Protein AF-A0A659UI56-F1 (afdb_monomer_lite)

Foldseek 3Di:
DCCPPVVDPPDADDADPVWDEDDDDDDDQDPVNVVPPVVVVVVVVCQDAVNQVCCCPPVVDHGPHDHPDDDDCVVVVHDDIPDYDYDDPVVCVVPVVD

Secondary structure (DSSP, 8-state):
-HHHHS---S--PPP-TT-EEPP-------TTGGGSHHHHHHHHHHTSHHHHTTHHHHT-S--SS--SSPPPGGGGGS---SSEE---HHHHHHHTT-

pLDDT: mean 93.88, std 4.1, range [64.5, 98.12]

Structure (mmCIF, N/CA/C/O backbone):
data_AF-A0A659UI56-F1
#
_entry.id   AF-A0A659UI56-F1
#
loop_
_atom_site.group_PDB
_atom_site.id
_atom_site.type_symbol
_atom_site.label_atom_id
_atom_site.label_alt_id
_atom_site.label_comp_id
_atom_site.label_asym_id
_atom_site.label_entity_id
_atom_site.label_seq_id
_atom_site.pdbx_PDB_ins_code
_atom_site.Cartn_x
_atom_site.Cartn_y
_atom_site.Cartn_z
_atom_site.occupancy
_atom_site.B_iso_or_equiv
_atom_site.auth_seq_id
_atom_site.auth_comp_id
_atom_site.auth_asym_id
_atom_site.auth_atom_id
_atom_site.pdbx_PDB_model_num
ATOM 1 N N . TYR A 1 1 ? 12.308 -1.169 -6.373 1.00 90.06 1 TYR A N 1
ATOM 2 C CA . TYR A 1 1 ? 13.550 -1.038 -5.588 1.00 90.06 1 TYR A CA 1
ATOM 3 C C . TYR A 1 1 ? 14.761 -0.790 -6.479 1.00 90.06 1 TYR A C 1
ATOM 5 O O . TYR A 1 1 ? 15.188 0.353 -6.567 1.00 90.06 1 TYR A O 1
ATOM 13 N N . HIS A 1 2 ? 15.259 -1.799 -7.204 1.00 94.75 2 HIS A N 1
ATOM 14 C CA . HIS A 1 2 ? 16.538 -1.739 -7.934 1.00 94.75 2 HIS A CA 1
ATOM 15 C C . HIS A 1 2 ? 16.697 -0.543 -8.897 1.00 94.75 2 HIS A C 1
ATOM 17 O O . HIS A 1 2 ? 17.735 0.114 -8.892 1.00 94.75 2 HIS A O 1
ATOM 23 N N . MET A 1 3 ? 15.654 -0.179 -9.653 1.00 94.12 3 MET A N 1
ATOM 24 C CA . MET A 1 3 ? 15.711 0.981 -10.559 1.00 94.12 3 MET A CA 1
ATOM 25 C C . MET A 1 3 ? 15.800 2.339 -9.840 1.00 94.12 3 MET A C 1
ATOM 27 O O . MET A 1 3 ? 16.372 3.270 -10.393 1.00 94.12 3 MET A O 1
ATOM 31 N N . VAL A 1 4 ? 15.242 2.464 -8.631 1.00 93.06 4 VAL A N 1
ATOM 32 C CA . VAL A 1 4 ? 15.136 3.741 -7.894 1.00 93.06 4 VAL A CA 1
ATOM 33 C C . VAL A 1 4 ? 16.247 3.885 -6.851 1.00 93.06 4 VAL A C 1
ATOM 35 O O . VAL A 1 4 ? 16.869 4.935 -6.760 1.00 93.06 4 VAL A O 1
ATOM 38 N N . ALA A 1 5 ? 16.508 2.837 -6.065 1.00 93.12 5 ALA A N 1
ATOM 39 C CA . ALA A 1 5 ? 17.467 2.872 -4.960 1.00 93.12 5 ALA A CA 1
ATOM 40 C C . ALA A 1 5 ? 18.894 2.499 -5.394 1.00 93.12 5 ALA A C 1
ATOM 42 O O . ALA A 1 5 ? 19.861 3.077 -4.905 1.00 93.12 5 ALA A O 1
ATOM 43 N N . GLU A 1 6 ? 19.035 1.544 -6.316 1.00 94.75 6 GLU A N 1
ATOM 44 C CA . GLU A 1 6 ? 20.340 1.021 -6.751 1.00 94.75 6 GLU A CA 1
ATOM 45 C C . GLU A 1 6 ? 20.757 1.520 -8.141 1.00 94.75 6 GLU A C 1
ATOM 47 O O . GLU A 1 6 ? 21.861 1.225 -8.595 1.00 94.75 6 GLU A O 1
ATOM 52 N N . ASN A 1 7 ? 19.890 2.276 -8.822 1.00 94.25 7 ASN A N 1
ATOM 53 C CA . ASN A 1 7 ? 20.107 2.779 -10.180 1.00 94.25 7 ASN A CA 1
ATOM 54 C C . ASN A 1 7 ? 20.485 1.669 -11.183 1.00 94.25 7 ASN A C 1
ATOM 56 O O . ASN A 1 7 ? 21.359 1.851 -12.032 1.00 94.25 7 ASN A O 1
ATOM 60 N N . THR A 1 8 ? 19.842 0.498 -11.082 1.00 94.56 8 THR A N 1
ATOM 61 C CA . THR A 1 8 ? 20.097 -0.643 -11.972 1.00 94.56 8 THR A CA 1
ATO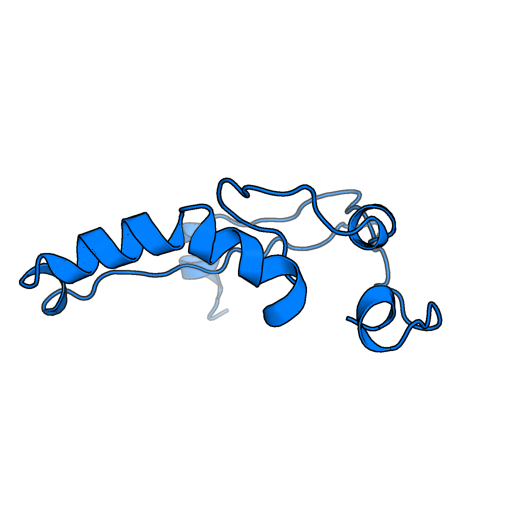M 62 C C . THR A 1 8 ? 18.816 -1.231 -12.562 1.00 94.56 8 THR A C 1
ATOM 64 O O . THR A 1 8 ? 17.810 -1.402 -11.876 1.00 94.56 8 THR A O 1
ATOM 67 N N . GLU A 1 9 ? 18.871 -1.577 -13.850 1.00 92.12 9 GLU A N 1
ATOM 68 C CA . GLU A 1 9 ? 17.769 -2.202 -14.602 1.00 92.12 9 GLU A CA 1
ATOM 69 C C . GLU A 1 9 ? 17.971 -3.718 -14.797 1.00 92.12 9 GLU A C 1
ATOM 71 O O . GLU A 1 9 ? 17.231 -4.362 -15.534 1.00 92.12 9 GLU A O 1
ATOM 76 N N . ARG A 1 10 ? 18.974 -4.313 -14.133 1.00 95.00 10 ARG A N 1
ATOM 77 C CA . ARG A 1 10 ? 19.316 -5.745 -14.267 1.00 95.00 10 ARG A CA 1
ATOM 78 C C . ARG A 1 10 ? 18.250 -6.699 -13.721 1.00 95.00 10 ARG A C 1
ATOM 80 O O . ARG A 1 10 ? 18.311 -7.889 -14.010 1.00 95.00 10 ARG A O 1
ATOM 87 N N . TYR A 1 11 ? 17.319 -6.190 -12.919 1.00 93.44 11 TYR A N 1
ATOM 88 C CA . TYR A 1 11 ? 16.276 -6.973 -12.266 1.00 93.44 11 TYR A CA 1
ATOM 89 C C . TYR A 1 11 ? 14.910 -6.573 -12.802 1.00 93.44 11 TYR A C 1
ATOM 91 O O . TYR A 1 11 ? 14.564 -5.390 -12.815 1.00 93.44 11 TYR A O 1
ATOM 99 N N . GLN A 1 12 ? 14.126 -7.570 -13.198 1.00 92.00 12 GLN A N 1
ATOM 100 C CA . GLN A 1 12 ? 12.770 -7.396 -13.701 1.00 92.00 12 GLN A CA 1
ATOM 101 C C . GLN A 1 12 ? 11.869 -8.502 -13.155 1.00 92.00 12 GLN A C 1
ATOM 103 O O . GLN A 1 12 ? 12.330 -9.614 -12.889 1.00 92.00 12 GLN A O 1
ATOM 108 N N . ALA A 1 13 ? 10.587 -8.186 -12.980 1.00 91.69 13 ALA A N 1
ATOM 109 C CA . ALA A 1 13 ? 9.579 -9.205 -12.731 1.00 91.69 13 ALA A CA 1
ATOM 110 C C . ALA A 1 13 ? 9.348 -10.003 -14.023 1.00 91.69 13 ALA A C 1
ATOM 112 O O . ALA A 1 13 ? 9.337 -9.429 -15.111 1.00 91.69 13 ALA A O 1
ATOM 113 N N . ALA A 1 14 ? 9.172 -11.317 -13.907 1.00 92.19 14 ALA A N 1
ATOM 114 C CA . ALA A 1 14 ? 8.709 -12.124 -15.029 1.00 92.19 14 ALA A CA 1
ATOM 115 C C . ALA A 1 14 ? 7.220 -11.842 -15.269 1.00 92.19 14 ALA A C 1
ATOM 117 O O . ALA A 1 14 ? 6.462 -11.747 -14.304 1.00 92.19 14 ALA A O 1
ATOM 118 N N . SER A 1 15 ? 6.818 -11.714 -16.534 1.00 92.94 15 SER A N 1
ATOM 119 C CA . SER A 1 15 ? 5.402 -11.646 -16.900 1.00 92.94 15 SER A CA 1
ATOM 120 C C . SER A 1 15 ? 4.908 -13.022 -17.324 1.00 92.94 15 SER A C 1
ATOM 122 O O . SER A 1 15 ? 5.600 -13.716 -18.073 1.00 92.94 15 SER A O 1
ATOM 124 N N . PHE A 1 16 ? 3.727 -13.405 -16.845 1.00 93.56 16 PHE A N 1
ATOM 125 C CA . PHE A 1 16 ? 3.105 -14.695 -17.148 1.00 93.56 16 PHE A CA 1
ATOM 126 C C . PHE A 1 16 ? 1.870 -14.509 -18.037 1.00 93.56 16 PHE A C 1
ATOM 128 O O . PHE A 1 16 ? 1.071 -13.595 -17.829 1.00 93.56 16 PHE A O 1
ATOM 135 N N . GLU A 1 17 ? 1.687 -15.380 -19.033 1.00 93.88 17 GLU A N 1
ATOM 136 C CA . GLU A 1 17 ? 0.557 -15.299 -19.978 1.00 93.88 17 GLU A CA 1
ATOM 137 C C . GLU A 1 17 ? -0.793 -15.613 -19.303 1.00 93.88 17 GLU A C 1
ATOM 139 O O . GLU A 1 17 ? -1.860 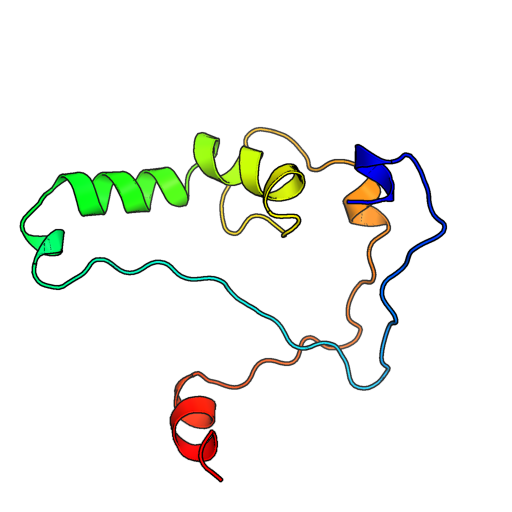-15.138 -19.716 1.00 93.88 17 GLU A O 1
ATOM 144 N N . GLU A 1 18 ? -0.752 -16.402 -18.231 1.00 94.44 18 GLU A N 1
ATOM 145 C CA . GLU A 1 18 ? -1.882 -16.719 -17.364 1.00 94.44 18 GLU A CA 1
ATOM 146 C C . GLU A 1 18 ? -2.347 -15.504 -16.552 1.00 94.44 18 GLU A C 1
ATOM 148 O O . GLU A 1 18 ? -3.524 -15.427 -16.187 1.00 94.44 18 GLU A O 1
ATOM 153 N N . GLY A 1 19 ? -1.451 -14.539 -16.335 1.00 93.75 19 GLY A N 1
ATOM 154 C CA . GLY A 1 19 ? -1.647 -13.372 -15.489 1.00 93.75 19 GLY A CA 1
ATOM 155 C C . GLY A 1 19 ? -0.946 -13.468 -14.140 1.00 93.75 19 GLY A C 1
ATOM 156 O O . GLY A 1 19 ? -0.332 -14.471 -13.776 1.00 93.75 19 GLY A O 1
ATOM 157 N N . GLU A 1 20 ? -1.081 -12.398 -13.371 1.00 94.69 20 GLU A N 1
ATOM 158 C CA . GLU A 1 20 ? -0.439 -12.211 -12.082 1.00 94.69 20 GLU A CA 1
ATOM 159 C C . GLU A 1 20 ? -1.514 -11.992 -11.009 1.00 94.69 20 GLU A C 1
ATOM 161 O O . GLU A 1 20 ? -2.527 -11.317 -11.228 1.00 94.69 20 GLU A O 1
ATOM 166 N N . TYR A 1 21 ? -1.317 -12.595 -9.836 1.00 92.69 21 TYR A N 1
ATOM 167 C CA . TYR A 1 21 ? -2.292 -12.535 -8.750 1.00 92.69 21 TYR A CA 1
ATOM 168 C C . TYR A 1 21 ? -2.182 -11.218 -7.9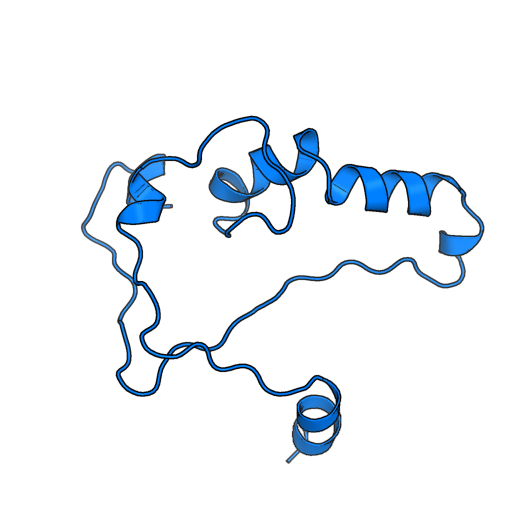79 1.00 92.69 21 TYR A C 1
ATOM 170 O O . TYR A 1 21 ? -1.108 -10.859 -7.494 1.00 92.69 21 TYR A O 1
ATOM 178 N N . LEU A 1 22 ? -3.299 -10.503 -7.835 1.00 93.50 22 LEU A N 1
ATOM 179 C CA . LEU A 1 22 ? -3.347 -9.244 -7.103 1.00 93.50 22 LEU A CA 1
ATOM 180 C C . LEU A 1 22 ? -3.307 -9.492 -5.597 1.00 93.50 22 LEU A C 1
ATOM 182 O O . LEU A 1 22 ? -4.170 -10.166 -5.035 1.00 93.50 22 LEU A O 1
ATOM 186 N N . GLN A 1 23 ? -2.349 -8.863 -4.928 1.00 93.69 23 GLN A N 1
ATOM 187 C CA . GLN A 1 23 ? -2.321 -8.772 -3.477 1.00 93.69 23 GLN A CA 1
ATOM 188 C C . GLN A 1 23 ? -2.780 -7.383 -3.034 1.00 93.69 23 GLN A C 1
ATOM 190 O O . GLN A 1 23 ? -2.295 -6.368 -3.531 1.00 93.69 23 GLN A O 1
ATOM 195 N N . ILE A 1 24 ? -3.693 -7.349 -2.064 1.00 93.88 24 ILE A N 1
ATOM 196 C CA . ILE A 1 24 ? -4.126 -6.127 -1.386 1.00 93.88 24 ILE A CA 1
ATOM 197 C C . ILE A 1 24 ? -3.773 -6.283 0.091 1.00 93.88 24 ILE A C 1
ATOM 199 O O . ILE A 1 24 ? -4.312 -7.154 0.776 1.00 93.88 24 ILE A O 1
ATOM 203 N N . GLU A 1 25 ? -2.855 -5.452 0.581 1.00 95.62 25 GLU A N 1
ATOM 204 C CA . GLU A 1 25 ? -2.559 -5.374 2.011 1.00 95.62 25 GLU A CA 1
ATOM 205 C C . GLU A 1 25 ? -3.663 -4.585 2.722 1.00 95.62 25 GLU A C 1
ATOM 207 O O . GLU A 1 25 ? -4.091 -3.527 2.259 1.00 95.62 25 GLU A O 1
ATOM 212 N N . VAL A 1 26 ? -4.148 -5.112 3.847 1.00 95.06 26 VAL A N 1
ATOM 213 C CA . VAL A 1 26 ? -5.270 -4.535 4.598 1.00 95.06 26 VAL A CA 1
ATOM 214 C C . VAL A 1 26 ? -4.858 -4.210 6.027 1.00 95.06 26 VAL A C 1
ATOM 216 O O . VAL A 1 26 ? -4.029 -4.898 6.620 1.00 95.06 26 VAL A O 1
ATOM 219 N N . ALA A 1 27 ? -5.500 -3.200 6.611 1.00 96.50 27 ALA A N 1
ATOM 220 C CA . ALA A 1 27 ? -5.475 -2.971 8.050 1.00 96.50 27 ALA A CA 1
ATOM 221 C C . ALA A 1 27 ? -6.897 -3.042 8.613 1.00 96.50 27 ALA A C 1
ATOM 223 O O . ALA A 1 27 ? -7.863 -2.665 7.950 1.00 96.50 27 ALA A O 1
ATOM 224 N N . GLY A 1 28 ? -7.016 -3.525 9.847 1.00 96.44 28 GLY A N 1
ATOM 225 C CA . GLY A 1 28 ? -8.285 -3.654 10.553 1.00 96.44 28 GLY A CA 1
ATOM 226 C C . GLY A 1 28 ? -8.179 -3.121 11.975 1.00 96.44 28 GLY A C 1
ATOM 227 O O . GLY A 1 28 ? -7.167 -3.306 12.650 1.00 96.44 28 GLY A O 1
ATOM 228 N N . ILE A 1 29 ? -9.243 -2.469 12.442 1.00 97.81 29 ILE A N 1
ATOM 229 C CA . ILE A 1 29 ? -9.359 -2.046 13.837 1.00 97.81 29 ILE A CA 1
ATOM 230 C C . ILE A 1 29 ? -9.793 -3.258 14.668 1.00 97.81 29 ILE A C 1
ATOM 232 O O . ILE A 1 29 ? -10.793 -3.907 14.366 1.00 97.81 29 ILE A O 1
ATOM 236 N N . THR A 1 30 ? -9.049 -3.572 15.730 1.00 97.69 30 THR A N 1
ATOM 237 C CA . THR A 1 30 ? -9.421 -4.658 16.648 1.00 97.69 30 THR A CA 1
ATOM 238 C C . THR A 1 30 ? -10.659 -4.294 17.467 1.00 97.69 30 THR A C 1
ATOM 240 O O . THR A 1 30 ? -10.948 -3.120 17.699 1.00 97.69 30 THR A O 1
ATOM 243 N N . THR A 1 31 ? -11.365 -5.297 17.991 1.00 97.44 31 THR A N 1
ATOM 244 C CA . THR A 1 31 ? -12.570 -5.094 18.819 1.00 97.44 31 THR A CA 1
ATOM 245 C C . THR A 1 31 ? -12.322 -4.189 20.030 1.00 97.44 31 THR A C 1
ATOM 247 O O . THR A 1 31 ? -13.147 -3.340 20.357 1.00 97.44 31 THR A O 1
ATOM 250 N N . THR A 1 32 ? -11.166 -4.320 20.685 1.00 96.31 32 THR A N 1
ATOM 251 C CA . THR A 1 32 ? -10.763 -3.430 21.784 1.00 96.31 32 THR A CA 1
ATOM 252 C C . THR A 1 32 ? -10.288 -2.073 21.270 1.00 96.31 32 THR A C 1
ATOM 254 O O . THR A 1 32 ? -10.604 -1.052 21.877 1.00 96.31 32 THR A O 1
ATOM 257 N N . GLY A 1 33 ? -9.568 -2.044 20.144 1.00 95.88 33 GLY A N 1
ATOM 258 C CA . GLY A 1 33 ? -9.093 -0.813 19.511 1.00 95.88 33 GLY A CA 1
ATOM 259 C C . GLY A 1 33 ? -10.226 0.118 19.081 1.00 95.88 33 GLY A C 1
ATOM 260 O O . GLY A 1 33 ? -10.075 1.328 19.194 1.00 95.88 33 GLY A O 1
ATOM 261 N N . ALA A 1 34 ? -11.384 -0.429 18.702 1.00 95.81 34 ALA A N 1
ATOM 262 C CA . ALA A 1 34 ? -12.579 0.339 18.341 1.00 95.81 34 ALA A CA 1
ATOM 263 C C . ALA A 1 34 ? -13.122 1.213 19.489 1.00 95.81 34 ALA A C 1
ATOM 265 O O . ALA A 1 34 ? -13.857 2.164 19.250 1.00 95.81 34 ALA A O 1
ATOM 266 N N . LYS A 1 35 ? -12.733 0.941 20.744 1.00 96.69 35 LYS A N 1
ATOM 267 C CA . LYS A 1 35 ? -13.066 1.792 21.900 1.00 96.69 35 LYS A CA 1
ATOM 268 C C . LYS A 1 35 ? -12.215 3.065 21.963 1.00 96.69 35 LYS A C 1
ATOM 270 O O . LYS A 1 35 ? -12.504 3.952 22.762 1.00 96.69 35 LYS A O 1
ATOM 275 N N . ASN A 1 36 ? -11.148 3.141 21.168 1.00 97.31 36 ASN A N 1
ATOM 276 C CA . ASN A 1 36 ? -10.255 4.284 21.094 1.00 97.31 36 ASN A CA 1
ATOM 277 C C . ASN A 1 36 ? -10.533 5.085 19.808 1.00 97.31 36 ASN A C 1
ATOM 279 O O . ASN A 1 36 ? -10.225 4.600 18.718 1.00 97.31 36 ASN A O 1
ATOM 283 N N . PRO A 1 37 ? -11.011 6.340 19.902 1.00 95.81 37 PRO A N 1
ATOM 284 C CA . PRO A 1 37 ? -11.296 7.162 18.724 1.00 95.81 37 PRO A CA 1
ATOM 285 C C . PRO A 1 37 ? -10.053 7.485 17.873 1.00 95.81 37 PRO A C 1
ATOM 287 O O . PRO A 1 37 ? -10.176 7.953 16.743 1.00 95.81 37 PRO A O 1
ATOM 290 N N . LEU A 1 38 ? -8.835 7.251 18.378 1.00 98.12 38 LEU A N 1
ATOM 2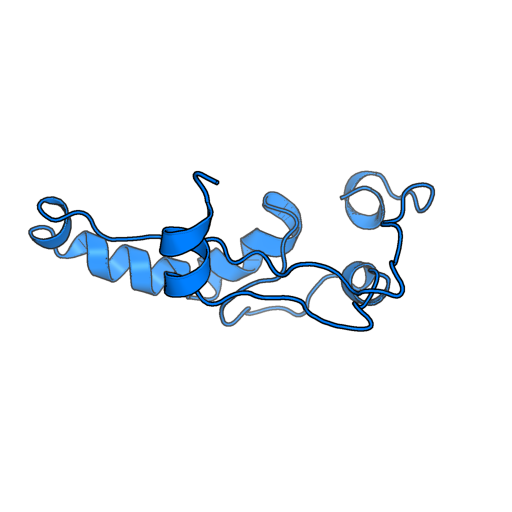91 C CA . LEU A 1 38 ? -7.612 7.377 17.582 1.00 98.12 38 LEU A CA 1
ATOM 292 C C . LEU A 1 38 ? -7.472 6.278 16.521 1.00 98.12 38 LEU A C 1
ATOM 294 O O . LEU A 1 38 ? -6.790 6.511 15.527 1.00 98.12 38 LEU A O 1
ATOM 298 N N . ALA A 1 39 ? -8.113 5.116 16.693 1.00 98.06 39 ALA A N 1
ATOM 299 C CA . ALA A 1 39 ? -8.039 4.029 15.719 1.00 98.06 39 ALA A CA 1
ATOM 300 C C . ALA A 1 39 ? -8.652 4.442 14.372 1.00 98.06 39 ALA A C 1
ATOM 302 O O . ALA A 1 39 ? -8.029 4.271 13.327 1.00 98.06 39 ALA A O 1
ATOM 303 N N . GLU A 1 40 ? -9.824 5.079 14.393 1.00 97.00 4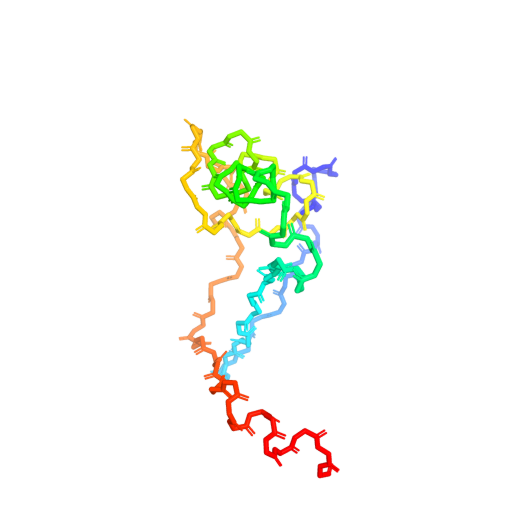0 GLU A N 1
ATOM 304 C CA . GLU A 1 40 ? -10.470 5.605 13.184 1.00 97.00 40 GLU A CA 1
ATOM 305 C C . GLU A 1 40 ? -9.652 6.731 12.543 1.00 97.00 40 GLU A C 1
ATOM 307 O O . GLU A 1 40 ? -9.463 6.753 11.327 1.00 97.00 40 GLU A O 1
ATOM 312 N N . LYS A 1 41 ? -9.091 7.635 13.360 1.00 97.75 41 LYS A N 1
ATOM 313 C CA . LYS A 1 41 ? -8.205 8.701 12.864 1.00 97.75 41 LYS A CA 1
ATOM 314 C C . LYS A 1 41 ? -6.960 8.137 12.185 1.00 97.75 41 LYS A C 1
ATOM 316 O O . LYS A 1 41 ? -6.521 8.685 11.177 1.00 97.75 41 LYS A O 1
ATOM 321 N N . PHE A 1 42 ? -6.403 7.052 12.718 1.00 98.00 42 PHE A N 1
ATOM 322 C CA . PHE A 1 42 ? -5.265 6.377 12.112 1.00 98.00 42 PHE A CA 1
ATOM 323 C C . PHE A 1 42 ? -5.637 5.723 10.778 1.00 98.00 42 PHE A C 1
ATOM 325 O O . PHE A 1 42 ? -4.915 5.914 9.806 1.00 98.00 42 PHE A O 1
ATOM 332 N N . MET A 1 43 ? -6.783 5.037 10.688 1.00 97.00 43 MET A N 1
ATOM 333 C CA . MET A 1 43 ? -7.260 4.468 9.419 1.00 97.00 43 MET A CA 1
ATOM 334 C C . MET A 1 43 ? -7.473 5.549 8.351 1.00 97.00 43 MET A C 1
ATOM 336 O O . MET A 1 43 ? -7.029 5.387 7.216 1.00 97.00 43 MET A O 1
ATOM 340 N N . ALA A 1 44 ? -8.070 6.687 8.724 1.00 96.50 44 ALA A N 1
ATOM 341 C CA . ALA A 1 44 ? -8.238 7.823 7.818 1.00 96.50 44 ALA A CA 1
ATOM 342 C C . ALA A 1 44 ? -6.886 8.398 7.358 1.00 96.50 44 ALA A C 1
ATOM 344 O O . ALA A 1 44 ? -6.690 8.650 6.168 1.00 96.50 44 ALA A O 1
ATOM 345 N N . PHE A 1 45 ? -5.932 8.556 8.284 1.00 97.50 45 PHE A N 1
ATOM 346 C CA . PHE A 1 45 ? -4.564 8.972 7.965 1.00 97.50 45 PHE A CA 1
ATOM 347 C C . PHE A 1 45 ? -3.873 7.995 7.006 1.00 97.50 45 PHE A C 1
ATOM 349 O O . PHE A 1 45 ? -3.259 8.440 6.039 1.00 97.50 45 PHE A O 1
ATOM 356 N N . MET A 1 46 ? -4.016 6.687 7.238 1.00 97.44 46 MET A N 1
ATOM 357 C CA . MET A 1 46 ? -3.404 5.632 6.432 1.00 97.44 46 MET A CA 1
ATOM 358 C C . MET A 1 46 ? -3.860 5.691 4.969 1.00 97.44 46 MET A C 1
ATOM 360 O O . MET A 1 46 ? -3.073 5.451 4.063 1.00 97.44 46 MET A O 1
ATOM 364 N N . THR A 1 47 ? -5.115 6.063 4.714 1.00 95.69 47 THR A N 1
ATOM 365 C CA . THR A 1 47 ? -5.647 6.237 3.348 1.00 95.69 47 THR A CA 1
ATOM 366 C C . THR A 1 47 ? -5.360 7.611 2.729 1.00 95.69 47 THR A C 1
ATOM 368 O O . THR A 1 47 ? -5.698 7.849 1.570 1.00 95.69 47 THR A O 1
ATOM 371 N N . GLY A 1 48 ? -4.761 8.528 3.495 1.00 97.19 48 GLY A N 1
ATOM 372 C CA . GLY A 1 48 ? -4.478 9.896 3.073 1.00 97.19 48 GLY A CA 1
ATOM 373 C C . GLY A 1 48 ? -3.069 10.093 2.490 1.00 97.19 48 GLY A C 1
ATOM 374 O O . GLY A 1 48 ? -2.187 9.257 2.702 1.00 97.19 48 GLY A O 1
ATOM 375 N N . PRO A 1 49 ? -2.817 11.244 1.834 1.00 97.12 49 PRO A N 1
ATOM 376 C CA . PRO A 1 49 ? -1.575 11.492 1.094 1.00 97.12 49 PRO A CA 1
ATOM 377 C C . PRO A 1 49 ? -0.295 11.351 1.905 1.00 97.12 49 PRO A C 1
ATOM 379 O O . PRO A 1 49 ? 0.650 10.721 1.456 1.00 97.12 49 PRO A O 1
ATOM 382 N N . LYS A 1 50 ? -0.279 11.826 3.154 1.00 95.38 50 LYS A N 1
ATOM 383 C CA . LYS A 1 50 ? 0.915 11.728 4.007 1.00 95.38 50 LYS A CA 1
ATOM 384 C C . LYS A 1 50 ? 1.402 10.294 4.220 1.00 95.38 50 LYS A C 1
ATOM 386 O O . LYS A 1 50 ? 2.601 10.088 4.369 1.00 95.38 50 LYS A O 1
ATOM 391 N N . PHE A 1 51 ? 0.487 9.330 4.291 1.00 97.50 51 PHE A N 1
ATOM 392 C CA . PHE A 1 51 ? 0.848 7.922 4.403 1.00 97.50 51 PHE A CA 1
ATOM 393 C C . PHE A 1 51 ? 1.099 7.321 3.018 1.00 97.50 51 PHE A C 1
ATOM 395 O O . PHE A 1 51 ? 2.114 6.664 2.801 1.00 97.50 51 PHE A O 1
ATOM 402 N N . GLN A 1 52 ? 0.197 7.578 2.069 1.00 98.06 52 GLN A N 1
ATOM 403 C CA . GLN A 1 52 ? 0.242 6.983 0.733 1.00 98.06 52 GLN A CA 1
ATOM 404 C C . GLN A 1 52 ? 1.450 7.439 -0.098 1.00 98.06 52 GLN A C 1
ATOM 406 O O . GLN A 1 52 ? 1.958 6.649 -0.885 1.00 98.06 52 GLN A O 1
ATOM 411 N N . ASP A 1 53 ? 1.979 8.643 0.123 1.00 97.06 53 ASP A N 1
ATOM 412 C CA . ASP A 1 53 ? 3.204 9.136 -0.523 1.00 97.06 53 ASP A CA 1
ATOM 413 C C . ASP A 1 53 ? 4.454 8.339 -0.125 1.00 97.06 53 ASP A C 1
ATOM 415 O O . ASP A 1 53 ? 5.408 8.260 -0.895 1.00 97.06 53 ASP A O 1
ATOM 419 N N . ALA A 1 54 ? 4.472 7.752 1.075 1.00 96.31 54 ALA A N 1
ATOM 420 C CA . ALA A 1 54 ? 5.616 6.981 1.552 1.00 96.31 54 ALA A CA 1
ATOM 421 C C . ALA A 1 54 ? 5.632 5.554 0.984 1.00 96.31 54 ALA A C 1
ATOM 423 O O . ALA A 1 54 ? 6.700 4.959 0.845 1.00 96.31 54 ALA A O 1
ATOM 424 N N . ILE A 1 55 ? 4.466 4.991 0.654 1.00 97.31 55 ILE A N 1
ATOM 425 C CA . ILE A 1 55 ? 4.313 3.578 0.272 1.00 97.31 55 ILE A CA 1
ATOM 426 C C . ILE A 1 55 ? 5.178 3.163 -0.935 1.00 97.31 55 ILE A C 1
ATOM 428 O O . ILE A 1 55 ? 5.894 2.164 -0.804 1.00 97.31 55 ILE A O 1
ATOM 432 N N . PRO A 1 56 ? 5.202 3.904 -2.062 1.00 96.56 56 PRO A N 1
ATOM 433 C CA . PRO A 1 56 ? 5.905 3.480 -3.274 1.00 96.56 56 PRO A CA 1
ATOM 434 C C . PRO A 1 56 ? 7.402 3.224 -3.081 1.00 96.56 56 PRO A C 1
ATOM 436 O O . PRO A 1 56 ? 7.946 2.277 -3.641 1.00 96.56 56 PRO A O 1
ATOM 439 N N . GLU A 1 57 ? 8.079 4.033 -2.269 1.00 95.25 57 GLU A N 1
ATOM 440 C CA . GLU A 1 57 ? 9.546 3.999 -2.155 1.00 95.25 57 GLU A CA 1
ATOM 441 C C . GLU A 1 57 ? 10.041 3.449 -0.810 1.00 95.25 57 GLU A C 1
ATOM 443 O O . GLU A 1 57 ? 11.246 3.320 -0.602 1.00 95.25 57 GLU A O 1
ATOM 448 N N . THR A 1 58 ? 9.126 3.077 0.094 1.00 94.44 58 THR A N 1
ATOM 449 C CA . THR A 1 58 ? 9.472 2.424 1.369 1.00 94.44 58 THR A CA 1
ATOM 450 C C . THR A 1 58 ? 8.981 0.981 1.436 1.00 94.44 58 THR A C 1
ATOM 452 O O . THR A 1 58 ? 9.756 0.103 1.809 1.00 94.44 58 THR A O 1
ATOM 455 N N . ASN A 1 59 ? 7.739 0.719 1.012 1.00 95.25 59 ASN A N 1
ATOM 456 C CA . ASN A 1 59 ? 7.147 -0.623 0.958 1.00 95.25 59 ASN A CA 1
ATOM 457 C C . ASN A 1 59 ? 7.245 -1.264 -0.441 1.00 95.25 59 ASN A C 1
ATOM 459 O O . ASN A 1 59 ? 6.999 -2.453 -0.588 1.00 95.25 59 ASN A O 1
ATOM 463 N N . TRP A 1 60 ? 7.609 -0.492 -1.475 1.00 95.62 60 TRP A N 1
ATOM 464 C CA . TRP A 1 60 ? 7.727 -0.955 -2.870 1.00 95.62 60 TRP A CA 1
ATOM 465 C C . TRP A 1 60 ? 6.438 -1.523 -3.471 1.00 95.62 60 TRP A C 1
ATOM 467 O O . TRP A 1 60 ? 6.473 -2.459 -4.266 1.00 95.62 60 TRP A O 1
ATOM 477 N N . MET A 1 61 ? 5.310 -0.902 -3.130 1.00 95.06 61 MET A N 1
ATOM 478 C CA . MET A 1 61 ? 3.969 -1.252 -3.605 1.00 95.06 61 MET A CA 1
ATOM 479 C C . MET A 1 61 ? 3.283 -0.037 -4.241 1.00 95.06 61 MET A C 1
ATOM 481 O O . MET A 1 61 ? 3.655 1.106 -3.978 1.00 95.06 61 MET A O 1
ATOM 485 N N . PHE A 1 62 ? 2.255 -0.262 -5.060 1.00 95.62 62 PHE A N 1
ATOM 486 C CA . PHE A 1 62 ? 1.386 0.832 -5.506 1.00 95.62 62 PHE A CA 1
ATOM 487 C C . PHE A 1 62 ? 0.571 1.395 -4.326 1.00 95.62 62 PHE A C 1
ATOM 489 O O . PHE A 1 62 ? 0.157 0.625 -3.455 1.00 95.62 62 PHE A O 1
ATOM 496 N N . PRO A 1 63 ? 0.314 2.717 -4.276 1.00 96.81 63 PRO A N 1
ATOM 497 C CA . PRO A 1 63 ? -0.540 3.296 -3.249 1.00 96.81 63 PRO A CA 1
ATOM 498 C C . PRO A 1 63 ? -2.000 2.871 -3.470 1.00 96.81 63 PRO A C 1
ATOM 500 O O . PRO A 1 63 ? -2.471 2.766 -4.601 1.00 96.81 63 PRO A O 1
ATOM 503 N N . ALA A 1 64 ? -2.727 2.658 -2.376 1.00 95.94 64 ALA A N 1
ATOM 504 C CA . ALA A 1 64 ? -4.152 2.323 -2.373 1.00 95.94 64 ALA A CA 1
ATOM 505 C C . ALA A 1 64 ? -5.063 3.557 -2.212 1.00 95.94 64 ALA A C 1
ATOM 507 O O . ALA A 1 64 ? -6.283 3.450 -2.323 1.00 95.94 64 ALA A O 1
ATOM 508 N N . GLY A 1 65 ? -4.486 4.726 -1.917 1.00 94.06 65 GLY A N 1
ATOM 509 C CA . GLY A 1 65 ? -5.203 5.986 -1.736 1.00 94.06 65 GLY A CA 1
ATOM 510 C C . GLY A 1 65 ? -4.581 7.138 -2.518 1.00 94.06 65 GLY A C 1
ATOM 511 O O . GLY A 1 65 ? -3.681 6.958 -3.337 1.00 94.06 65 GLY A O 1
ATOM 512 N N . LYS A 1 66 ? -5.079 8.351 -2.264 1.00 92.50 66 LYS A N 1
ATOM 513 C CA . LYS A 1 66 ? -4.590 9.560 -2.933 1.00 92.50 66 LYS A CA 1
ATOM 514 C C . LYS A 1 66 ? -3.158 9.870 -2.494 1.00 92.50 66 LYS A C 1
ATOM 516 O O . LYS A 1 66 ? -2.903 9.886 -1.297 1.00 92.50 66 LYS A O 1
ATOM 521 N N . THR A 1 67 ? -2.293 10.207 -3.447 1.00 96.12 67 THR A N 1
ATOM 522 C CA . THR A 1 67 ? -0.964 10.796 -3.220 1.00 96.12 67 THR A CA 1
ATOM 523 C C . THR A 1 67 ? -0.976 12.302 -3.508 1.00 96.12 67 THR A C 1
ATOM 525 O O . THR A 1 67 ? -1.833 12.792 -4.253 1.00 96.12 67 THR A O 1
ATOM 528 N N . ASP A 1 68 ? -0.042 13.056 -2.925 1.00 96.38 68 ASP A N 1
ATOM 529 C CA . ASP A 1 68 ? 0.150 14.484 -3.237 1.00 96.38 68 ASP A CA 1
ATOM 530 C C . ASP A 1 68 ? 1.061 14.681 -4.457 1.00 96.38 68 ASP A C 1
ATOM 532 O O . ASP A 1 68 ? 1.009 15.719 -5.123 1.00 96.38 68 ASP A O 1
ATOM 536 N N . LYS A 1 69 ? 1.900 13.685 -4.763 1.00 92.56 69 LYS A N 1
ATOM 537 C CA . LYS A 1 69 ? 2.880 13.716 -5.856 1.00 92.56 69 LYS A CA 1
ATOM 538 C C . LYS A 1 69 ? 2.654 12.569 -6.845 1.00 92.56 69 LYS A C 1
ATOM 540 O O . LYS A 1 69 ? 2.125 11.521 -6.458 1.00 92.56 69 LYS A O 1
ATOM 545 N N . PRO A 1 70 ? 3.061 12.742 -8.116 1.00 94.94 70 PRO A N 1
ATOM 546 C CA . PRO A 1 70 ? 3.128 11.628 -9.053 1.00 94.94 70 PRO A CA 1
ATOM 547 C C . PRO A 1 70 ? 4.148 10.585 -8.580 1.00 94.94 70 PRO A C 1
ATOM 549 O O . PRO A 1 70 ? 5.098 10.909 -7.864 1.00 94.94 70 PRO A O 1
ATOM 552 N N . LEU A 1 71 ? 3.956 9.338 -9.011 1.00 95.81 71 LEU A N 1
ATOM 553 C CA . LEU A 1 71 ? 4.909 8.261 -8.760 1.00 95.81 71 LEU A CA 1
ATOM 554 C C . LEU A 1 71 ? 6.213 8.493 -9.529 1.00 95.81 71 LEU A C 1
ATOM 556 O O . LEU A 1 71 ? 6.241 9.166 -10.562 1.00 95.81 71 LEU A O 1
ATOM 560 N N . ASN A 1 72 ? 7.296 7.894 -9.039 1.00 95.25 72 ASN A N 1
ATOM 561 C CA . ASN A 1 72 ? 8.558 7.855 -9.763 1.00 95.25 72 ASN A CA 1
ATOM 562 C C . ASN A 1 72 ? 8.360 7.200 -11.152 1.00 95.25 72 ASN A C 1
ATOM 564 O O . ASN A 1 72 ? 7.732 6.139 -11.216 1.00 95.25 72 ASN A O 1
ATOM 568 N N . PRO A 1 73 ? 8.930 7.743 -12.247 1.00 94.88 73 PRO A N 1
ATOM 569 C CA . PRO A 1 73 ? 8.791 7.174 -13.594 1.00 94.88 73 PRO A CA 1
ATOM 570 C C . PRO A 1 73 ? 9.210 5.701 -13.728 1.00 94.88 73 PRO A C 1
ATOM 572 O O . PRO A 1 73 ? 8.792 5.019 -14.660 1.00 94.88 73 PRO A O 1
ATOM 575 N N . ALA A 1 74 ? 10.021 5.174 -12.804 1.00 93.56 74 ALA A N 1
ATOM 576 C CA . ALA A 1 74 ? 10.348 3.750 -12.764 1.00 93.56 74 ALA A CA 1
ATOM 577 C C . ALA A 1 74 ? 9.109 2.843 -12.610 1.00 93.56 74 ALA A C 1
ATOM 579 O O . ALA A 1 74 ? 9.147 1.699 -13.060 1.00 93.56 74 ALA A O 1
ATOM 580 N N . PHE A 1 75 ? 8.012 3.337 -12.021 1.00 94.00 75 PHE A N 1
ATOM 581 C CA . PHE A 1 75 ? 6.755 2.590 -11.896 1.00 94.00 75 PHE A CA 1
ATOM 582 C C . PHE A 1 75 ? 6.076 2.336 -13.248 1.00 94.00 75 PHE A C 1
ATOM 584 O O . PHE A 1 75 ? 5.432 1.303 -13.413 1.00 94.00 75 PHE A O 1
ATOM 591 N N . ASP A 1 76 ?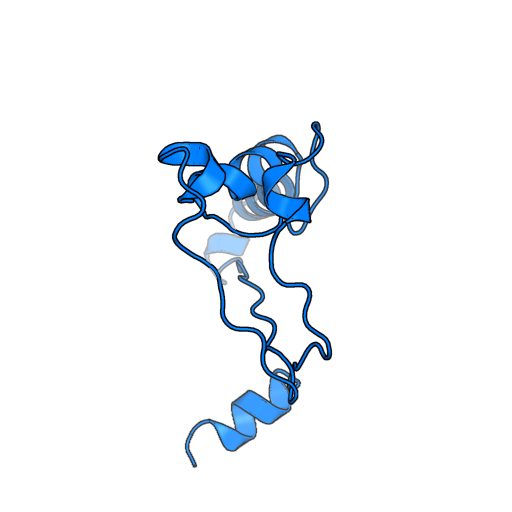 6.286 3.204 -14.243 1.00 92.06 76 ASP A N 1
ATOM 592 C CA . ASP A 1 76 ? 5.742 3.015 -15.594 1.00 92.06 76 ASP A CA 1
ATOM 593 C C . ASP A 1 76 ? 6.458 1.905 -16.376 1.00 92.06 76 ASP A C 1
ATOM 595 O O . ASP A 1 76 ? 5.915 1.391 -17.357 1.00 92.06 76 ASP A O 1
ATOM 599 N N . LYS A 1 77 ? 7.666 1.526 -15.934 1.00 91.06 77 LYS A N 1
ATOM 600 C CA . LYS A 1 77 ? 8.479 0.449 -16.517 1.00 91.06 77 LYS A CA 1
ATOM 601 C C . LYS A 1 77 ? 8.203 -0.924 -15.899 1.00 91.06 77 LYS A C 1
ATOM 603 O O . LYS A 1 77 ? 8.769 -1.914 -16.358 1.00 91.06 77 LYS A O 1
ATOM 608 N N . LEU A 1 78 ? 7.406 -0.992 -14.831 1.00 90.25 78 LEU A N 1
ATOM 609 C CA . LEU A 1 78 ? 7.071 -2.261 -14.192 1.00 90.25 78 LEU A CA 1
ATOM 610 C C . LEU A 1 78 ? 6.186 -3.106 -15.111 1.00 90.25 78 LEU A C 1
ATOM 612 O O . LEU A 1 78 ? 5.437 -2.577 -15.936 1.00 90.25 78 LEU A O 1
ATOM 616 N N . VAL A 1 79 ? 6.274 -4.428 -14.948 1.00 88.69 79 VAL A N 1
ATOM 617 C CA . VAL A 1 79 ? 5.399 -5.367 -15.656 1.00 88.69 79 VAL A CA 1
ATOM 618 C C . VAL A 1 79 ? 3.948 -4.985 -15.391 1.00 88.69 79 VAL A C 1
ATOM 620 O O . VAL A 1 79 ? 3.540 -4.798 -14.244 1.00 88.69 79 VAL A O 1
ATOM 623 N N . LYS A 1 80 ? 3.180 -4.866 -16.472 1.00 87.62 80 LYS A N 1
ATOM 624 C CA . LYS A 1 80 ? 1.735 -4.673 -16.421 1.00 87.62 80 LYS A CA 1
ATOM 625 C C . LYS A 1 80 ? 1.088 -6.032 -16.654 1.00 87.62 80 LYS A C 1
ATOM 627 O O . LYS A 1 80 ? 1.258 -6.561 -17.753 1.00 87.62 80 LYS A O 1
ATOM 632 N N . PRO A 1 81 ? 0.380 -6.585 -15.657 1.00 88.06 81 PRO A N 1
ATOM 633 C CA . PRO A 1 81 ? -0.277 -7.869 -15.806 1.00 88.06 81 PRO A CA 1
ATOM 634 C C . PRO A 1 81 ? -1.195 -7.909 -17.021 1.00 88.06 81 PRO A C 1
ATOM 636 O O . PRO A 1 81 ? -2.011 -7.006 -17.216 1.00 88.06 81 PRO A O 1
ATOM 639 N N . THR A 1 82 ? -1.094 -8.971 -17.820 1.00 87.62 82 THR A N 1
ATOM 640 C CA . THR A 1 82 ? -2.016 -9.182 -18.951 1.00 87.62 82 THR A CA 1
ATOM 641 C C . THR A 1 82 ? -3.412 -9.528 -18.435 1.00 87.62 82 THR A C 1
ATOM 643 O O . THR A 1 82 ? -4.426 -9.137 -19.015 1.00 87.62 82 THR A O 1
ATOM 646 N N . LYS A 1 83 ? -3.461 -10.251 -17.311 1.00 91.00 83 LYS A N 1
ATOM 647 C CA . LYS A 1 83 ? -4.672 -10.571 -16.558 1.00 91.00 83 LYS A CA 1
ATOM 648 C C . LYS A 1 83 ? -4.387 -10.373 -15.077 1.00 91.00 83 LYS A C 1
ATOM 650 O O . LYS A 1 83 ? -3.410 -10.901 -14.556 1.00 91.00 83 LYS A O 1
ATOM 655 N N . THR A 1 84 ? -5.269 -9.651 -14.400 1.00 91.06 84 THR A N 1
ATOM 656 C CA . THR A 1 84 ? -5.234 -9.529 -12.943 1.00 91.06 84 THR A CA 1
ATOM 657 C C . THR A 1 84 ? -6.072 -10.649 -12.345 1.00 91.06 84 THR A C 1
ATOM 659 O O . THR A 1 84 ? -7.293 -10.659 -12.505 1.00 91.06 84 THR A O 1
ATOM 662 N N . LEU A 1 85 ? -5.427 -11.598 -11.671 1.00 93.25 85 LEU A N 1
ATOM 663 C CA . LEU A 1 85 ? -6.105 -12.716 -11.018 1.00 93.25 85 LEU A CA 1
ATOM 664 C C . LEU A 1 85 ? -6.452 -12.333 -9.576 1.00 93.25 85 LEU A C 1
ATOM 666 O O . LEU A 1 85 ? -5.603 -11.826 -8.846 1.00 93.25 85 LEU A O 1
ATOM 670 N N . LEU A 1 86 ? -7.695 -12.564 -9.156 1.00 92.81 86 LEU A N 1
ATOM 671 C CA . LEU A 1 86 ? -8.126 -12.341 -7.777 1.00 92.81 86 LEU A CA 1
ATOM 672 C C . LEU A 1 86 ? -9.333 -13.226 -7.460 1.00 92.81 86 LEU A C 1
ATOM 674 O O . LEU A 1 86 ? -10.426 -12.995 -7.977 1.00 92.81 86 LEU A O 1
ATOM 678 N N . PHE A 1 87 ? -9.150 -14.219 -6.592 1.00 91.75 87 PHE A N 1
ATOM 679 C CA . PHE A 1 87 ? -10.272 -14.954 -6.016 1.00 91.75 87 PHE A CA 1
ATOM 680 C C . PHE A 1 87 ? -10.984 -14.118 -4.957 1.00 91.75 87 PHE A C 1
ATOM 682 O O . PHE A 1 87 ? -10.378 -13.284 -4.275 1.00 91.75 87 PHE A O 1
ATOM 689 N N . SER A 1 88 ? -12.281 -14.372 -4.791 1.00 91.81 88 SER A N 1
ATOM 690 C CA . SER A 1 88 ? -13.036 -13.759 -3.702 1.00 91.81 88 SER A CA 1
ATOM 691 C C . SER A 1 88 ? -12.500 -14.226 -2.336 1.00 91.81 88 SER A C 1
ATOM 693 O O . SER A 1 88 ? -12.061 -15.374 -2.207 1.00 91.81 88 SER A O 1
ATOM 695 N N . PRO A 1 89 ? -12.556 -13.380 -1.289 1.00 88.69 89 PRO A N 1
ATOM 696 C CA . PRO A 1 89 ? -12.161 -13.791 0.058 1.00 88.69 89 PRO A CA 1
ATOM 697 C C . PRO A 1 89 ? -12.891 -15.050 0.550 1.00 88.69 89 PRO A C 1
ATOM 699 O O . PRO A 1 89 ? -12.270 -15.897 1.193 1.00 88.69 89 PRO A O 1
ATOM 702 N N . ASP A 1 90 ? -14.175 -15.200 0.209 1.00 92.75 90 ASP A N 1
ATOM 703 C CA . ASP A 1 90 ? -14.996 -16.356 0.590 1.00 92.75 90 ASP A CA 1
ATOM 704 C C . ASP A 1 90 ? -14.511 -17.648 -0.078 1.00 92.75 90 ASP A C 1
ATOM 706 O O . ASP A 1 90 ? -14.387 -18.686 0.576 1.00 92.75 90 ASP A O 1
ATOM 710 N N . GLU A 1 91 ? -14.166 -17.582 -1.365 1.00 93.00 91 GLU A N 1
ATOM 711 C CA . GLU A 1 91 ? -13.624 -18.721 -2.104 1.00 93.00 91 GLU A CA 1
ATOM 712 C C . GLU A 1 91 ? -12.268 -19.162 -1.543 1.00 93.00 91 GLU A C 1
ATOM 714 O O . GLU A 1 91 ? -12.051 -20.354 -1.307 1.00 93.00 91 GLU A O 1
ATOM 719 N N . VAL A 1 92 ? -11.377 -18.212 -1.244 1.00 90.50 92 VAL A N 1
ATOM 720 C CA . VAL A 1 92 ? -10.093 -18.514 -0.594 1.00 90.50 92 VAL A CA 1
ATOM 721 C C . VAL A 1 92 ? -10.326 -19.145 0.780 1.00 90.50 92 VAL A C 1
ATOM 723 O O . VAL A 1 92 ? -9.699 -20.149 1.118 1.00 90.50 92 VAL A O 1
ATOM 726 N N . ALA A 1 93 ? -11.242 -18.596 1.583 1.00 90.38 93 ALA A N 1
ATOM 727 C CA . ALA A 1 93 ? -11.539 -19.112 2.915 1.00 90.38 93 ALA A CA 1
ATOM 728 C C . ALA A 1 93 ? -12.055 -20.560 2.885 1.00 90.38 93 ALA A C 1
ATOM 730 O O . ALA A 1 93 ? -11.657 -21.355 3.743 1.00 90.38 93 ALA A O 1
ATOM 731 N N . ALA A 1 94 ? -12.887 -20.899 1.895 1.00 93.00 94 ALA A N 1
ATOM 732 C CA . ALA A 1 94 ? -13.431 -22.239 1.704 1.00 93.00 94 ALA A CA 1
ATOM 733 C C . ALA A 1 94 ? -12.374 -23.260 1.247 1.00 93.00 94 ALA A C 1
ATOM 735 O O . ALA A 1 94 ? -12.429 -24.414 1.668 1.00 93.00 94 ALA A O 1
ATOM 736 N N . ASN A 1 95 ? -11.396 -22.845 0.434 1.00 93.38 95 ASN A N 1
ATOM 737 C CA . ASN A 1 95 ? -10.501 -23.775 -0.266 1.00 93.38 95 ASN A CA 1
ATOM 738 C C . ASN A 1 95 ? -9.049 -23.795 0.246 1.00 93.38 95 ASN A C 1
ATOM 740 O O . ASN A 1 95 ? -8.310 -24.720 -0.069 1.00 93.38 95 ASN A O 1
ATOM 744 N N . ARG A 1 96 ? -8.617 -22.841 1.085 1.00 87.69 96 ARG A N 1
ATOM 745 C CA . ARG A 1 96 ? -7.203 -22.718 1.517 1.00 87.69 96 ARG A CA 1
ATOM 746 C C . ARG A 1 96 ? -6.614 -23.900 2.307 1.00 87.69 96 ARG A C 1
ATOM 748 O O . ARG A 1 96 ? -5.424 -23.881 2.594 1.00 87.69 96 ARG A O 1
ATOM 755 N N . LYS A 1 97 ? -7.441 -24.839 2.778 1.00 83.62 97 LYS A N 1
ATOM 756 C CA . LYS A 1 97 ? -7.014 -26.008 3.578 1.00 83.62 97 LYS A CA 1
ATOM 757 C C . LYS A 1 97 ? -6.986 -27.316 2.781 1.00 83.62 97 LYS A C 1
ATOM 759 O O . LYS A 1 97 ? -6.699 -28.347 3.386 1.00 83.62 97 LYS A O 1
ATOM 764 N N . ALA A 1 98 ? -7.392 -27.273 1.513 1.00 64.50 98 ALA A N 1
ATOM 765 C CA . ALA A 1 98 ? -7.407 -28.442 0.643 1.00 64.50 98 ALA A CA 1
ATOM 766 C C . ALA A 1 98 ? -5.990 -28.974 0.390 1.00 64.50 98 ALA A C 1
ATOM 768 O O . ALA A 1 98 ? -5.039 -28.157 0.412 1.00 64.50 98 ALA A O 1
#

Radius of gyration: 17.2 Å; chains: 1; bounding box: 35×43×42 Å

Sequence (98 aa):
YHMVAENTERYQAASFEEGEYLQIEVAGITTTGAKNPLAEKFMAFMTGPKFQDAIPETNWMFPAGKTDKPLNPAFDKLVKPTKTLLFSPDEVAANRKA